Protein AF-A0A9D5NFM7-F1 (afdb_monomer_lite)

Sequence (120 aa):
MATKLNLTSQKILDERFPGVPRGYDPLIVDQFLDKIIQDYLVIESNELIDKQEIEALRNELARLKEENYTLSVENGKYKNRLENIRDGSGVTRDNMELIRTIDKYEKYLYSIGVDINSIK

Secondary structure (DSSP, 8-state):
-----S--HHHHHH--PPP-TTPPPHHHHHHHHHHHHHHHHHHHHHHHHHHHHHHHHHHHHHHHHHHHHHHHHHHHHHHHHHHHHHTHHHHHHHHHHHHHHHHHHHHHHHHTT--GGG--

Radius of gyration: 41.9 Å; chains: 1; bounding box: 89×26×103 Å

pLDDT: mean 80.64, std 12.1, range [36.59, 94.81]

Structure (mmCIF, N/CA/C/O backbone):
data_AF-A0A9D5NFM7-F1
#
_entry.id   AF-A0A9D5NFM7-F1
#
loop_
_atom_sit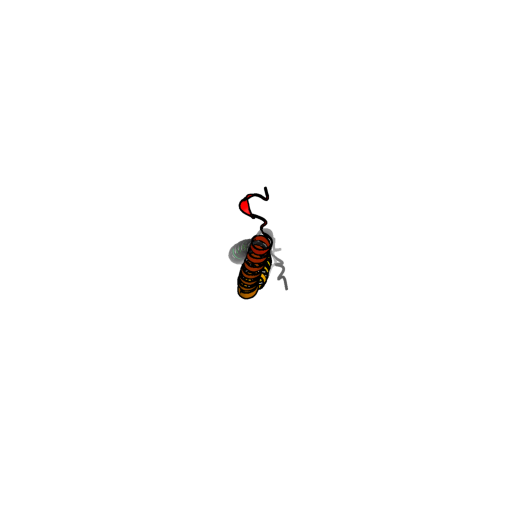e.group_PDB
_atom_site.id
_atom_site.type_symbol
_atom_site.label_atom_id
_atom_site.label_alt_id
_atom_site.label_comp_id
_atom_site.label_asym_id
_atom_site.label_entity_id
_atom_site.label_seq_id
_atom_site.pdbx_PDB_ins_code
_atom_site.Cartn_x
_atom_site.Cartn_y
_atom_site.Cartn_z
_atom_site.occupancy
_atom_site.B_iso_or_equiv
_atom_site.auth_seq_id
_atom_site.auth_comp_id
_atom_site.auth_asym_id
_atom_site.auth_atom_id
_atom_site.pdbx_PDB_model_num
ATOM 1 N N . MET A 1 1 ? 16.876 6.110 -1.856 1.00 36.59 1 MET A N 1
ATOM 2 C CA . MET A 1 1 ? 17.455 6.888 -2.971 1.00 36.59 1 MET A CA 1
ATOM 3 C C . MET A 1 1 ? 16.611 6.588 -4.194 1.00 36.59 1 MET A C 1
ATOM 5 O O . MET A 1 1 ? 16.566 5.433 -4.582 1.00 36.59 1 MET A O 1
ATOM 9 N N . ALA A 1 2 ? 15.865 7.562 -4.716 1.00 47.62 2 ALA A N 1
ATOM 10 C CA . ALA A 1 2 ? 15.107 7.368 -5.950 1.00 47.62 2 ALA A CA 1
ATOM 11 C C . ALA A 1 2 ? 16.087 7.469 -7.124 1.00 47.62 2 ALA A C 1
ATOM 13 O O . ALA A 1 2 ? 16.622 8.546 -7.393 1.00 47.62 2 ALA A O 1
ATOM 14 N N . THR A 1 3 ? 16.381 6.342 -7.764 1.00 55.97 3 THR A N 1
ATOM 15 C CA . THR A 1 3 ? 17.181 6.270 -8.988 1.00 55.97 3 THR A CA 1
ATOM 16 C C . THR A 1 3 ? 16.375 6.933 -10.095 1.00 55.97 3 THR A C 1
ATOM 18 O O . THR A 1 3 ? 15.456 6.348 -10.656 1.00 55.97 3 THR A O 1
ATOM 21 N N . LYS A 1 4 ? 16.652 8.210 -10.354 1.00 58.75 4 LYS A N 1
ATOM 22 C CA . LYS A 1 4 ? 15.987 8.951 -11.421 1.00 58.75 4 LYS A CA 1
ATOM 23 C C . LYS A 1 4 ? 16.530 8.422 -12.748 1.00 58.75 4 LYS A C 1
ATOM 25 O O . LYS A 1 4 ? 17.716 8.588 -13.030 1.00 58.75 4 LYS A O 1
ATOM 30 N N . LEU A 1 5 ? 15.690 7.747 -13.528 1.00 66.44 5 LEU A N 1
ATOM 31 C CA . LEU A 1 5 ? 16.043 7.330 -14.882 1.00 66.44 5 LEU A CA 1
ATOM 32 C C . LEU A 1 5 ? 16.291 8.595 -15.718 1.00 66.44 5 LEU A C 1
ATOM 34 O O . LEU A 1 5 ? 15.409 9.436 -15.880 1.00 66.44 5 LEU A O 1
ATOM 38 N N . ASN A 1 6 ? 17.528 8.774 -16.187 1.00 67.94 6 ASN A N 1
ATOM 39 C CA . ASN A 1 6 ? 17.921 9.953 -16.970 1.00 67.94 6 ASN A CA 1
ATOM 40 C C . ASN A 1 6 ? 17.426 9.879 -18.426 1.00 67.94 6 ASN A C 1
ATOM 42 O O . ASN A 1 6 ? 17.276 10.909 -19.088 1.00 67.94 6 ASN A O 1
ATOM 46 N N . LEU A 1 7 ? 17.156 8.664 -18.901 1.00 73.50 7 LEU A N 1
ATOM 47 C CA . LEU A 1 7 ? 16.701 8.348 -20.248 1.00 73.50 7 LEU A CA 1
ATOM 48 C C . LEU A 1 7 ? 15.331 7.670 -20.172 1.00 73.50 7 LEU A C 1
ATOM 50 O O . LEU A 1 7 ? 15.043 6.958 -19.214 1.00 73.50 7 LEU A O 1
ATOM 54 N N . THR A 1 8 ? 14.511 7.926 -21.182 1.00 77.88 8 THR A N 1
ATOM 55 C CA . THR A 1 8 ? 13.182 7.334 -21.393 1.00 77.88 8 THR A CA 1
ATOM 56 C C . THR A 1 8 ? 13.228 6.647 -22.748 1.00 77.88 8 THR A C 1
ATOM 58 O O . THR A 1 8 ? 13.930 7.145 -23.633 1.00 77.88 8 THR A O 1
ATOM 61 N N . SER A 1 9 ? 12.457 5.580 -22.947 1.00 80.25 9 SER A N 1
ATOM 62 C CA . SER A 1 9 ? 12.373 4.862 -24.231 1.00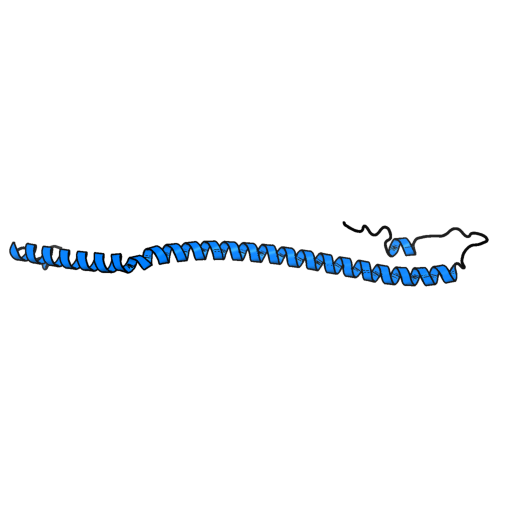 80.25 9 SER A CA 1
ATOM 63 C C . SER A 1 9 ? 12.201 5.817 -25.428 1.00 80.25 9 SER A C 1
ATOM 65 O O . SER A 1 9 ? 12.886 5.699 -26.440 1.00 80.25 9 SER A O 1
ATOM 67 N N . GLN A 1 10 ? 11.359 6.846 -25.268 1.00 81.38 10 GLN A N 1
ATOM 68 C CA . GLN A 1 10 ? 11.122 7.891 -26.274 1.00 81.38 10 GLN A CA 1
ATOM 69 C C . GLN A 1 10 ? 12.354 8.759 -26.555 1.00 81.38 10 GLN A C 1
ATOM 71 O O . GLN A 1 10 ? 12.666 9.036 -27.705 1.00 81.38 10 GLN A O 1
ATOM 76 N N . LYS A 1 11 ? 13.097 9.151 -25.514 1.00 82.88 11 LYS A N 1
ATOM 77 C CA . LYS A 1 11 ? 14.313 9.957 -25.691 1.00 82.88 11 LYS A CA 1
ATOM 78 C C . LYS A 1 11 ? 15.390 9.199 -26.454 1.00 82.88 11 LYS A C 1
ATOM 80 O O . LYS A 1 11 ? 16.124 9.816 -27.204 1.00 82.88 11 LYS A O 1
ATOM 85 N N . ILE A 1 12 ? 15.489 7.886 -26.247 1.00 84.25 12 ILE A N 1
ATOM 86 C CA . ILE A 1 12 ? 16.472 7.047 -26.943 1.00 84.25 12 ILE A CA 1
ATOM 87 C C . ILE A 1 12 ? 16.109 6.923 -28.430 1.00 84.25 12 ILE A C 1
ATOM 89 O O . ILE A 1 12 ? 17.004 6.956 -29.267 1.00 84.25 12 ILE A O 1
ATOM 93 N N . LEU A 1 13 ? 14.814 6.847 -28.752 1.00 84.50 13 LEU A N 1
ATOM 94 C CA . LEU A 1 13 ? 14.319 6.813 -30.131 1.00 84.50 13 LEU A CA 1
ATOM 95 C C . LEU A 1 13 ? 14.524 8.144 -30.878 1.00 84.50 13 LEU A C 1
ATOM 97 O O . LEU A 1 13 ? 14.852 8.148 -32.062 1.00 84.50 13 LEU A O 1
ATOM 101 N N . ASP A 1 14 ? 14.320 9.271 -30.196 1.00 85.88 14 ASP A N 1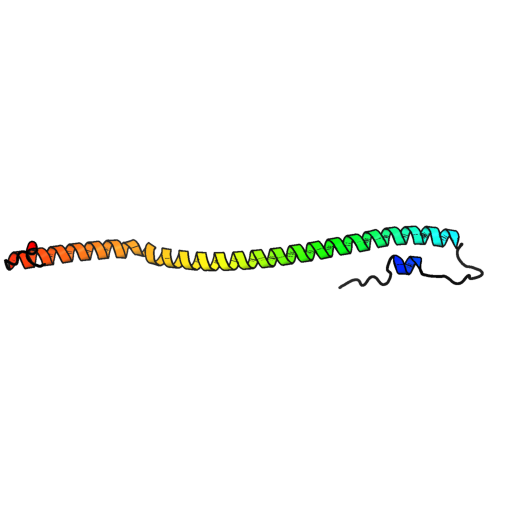
ATOM 102 C CA . ASP A 1 14 ? 14.394 10.604 -30.808 1.00 85.88 14 ASP A CA 1
ATOM 103 C C . ASP A 1 14 ? 15.831 11.153 -30.914 1.00 85.88 14 ASP A C 1
ATOM 105 O O . ASP A 1 14 ? 16.069 12.157 -31.598 1.00 85.88 14 ASP A O 1
ATOM 109 N N . GLU A 1 15 ? 16.796 10.516 -30.243 1.00 85.25 15 GLU A N 1
ATOM 110 C CA . GLU A 1 15 ? 18.187 10.963 -30.203 1.00 85.25 15 GLU A CA 1
ATOM 111 C C . GLU A 1 15 ? 18.845 10.834 -31.586 1.00 85.25 15 GLU A C 1
ATOM 113 O O . GLU A 1 15 ? 18.848 9.776 -32.217 1.00 85.25 15 GLU A O 1
ATOM 118 N N . ARG A 1 16 ? 19.454 11.923 -32.071 1.00 81.81 16 ARG A N 1
ATOM 119 C CA . ARG A 1 16 ? 20.173 11.939 -33.353 1.00 81.81 16 ARG A CA 1
ATOM 120 C C . ARG A 1 16 ? 21.659 12.161 -33.138 1.00 81.81 16 ARG A C 1
ATOM 122 O O . ARG A 1 16 ? 22.076 13.204 -32.640 1.00 81.81 16 ARG A O 1
ATOM 129 N N . PHE A 1 17 ? 22.465 11.213 -33.606 1.00 83.62 17 PHE A N 1
ATOM 130 C CA . PHE A 1 17 ? 23.918 11.291 -33.504 1.00 83.62 17 PHE A CA 1
ATOM 131 C C . PHE A 1 17 ? 24.536 11.978 -34.733 1.00 83.62 17 PHE A C 1
ATOM 133 O O . PHE A 1 17 ? 24.187 11.640 -35.869 1.00 83.62 17 PHE A O 1
ATOM 140 N N . PRO A 1 18 ? 25.477 12.923 -34.552 1.00 79.69 18 PRO A N 1
ATOM 141 C CA . PRO A 1 18 ? 26.237 13.483 -35.662 1.00 79.69 18 PRO A CA 1
ATOM 142 C C . PRO A 1 18 ? 27.193 12.430 -36.245 1.00 79.69 18 PRO A C 1
ATOM 144 O O . PRO A 1 18 ? 27.865 11.705 -35.512 1.00 79.69 18 PRO A O 1
ATOM 147 N N . GLY A 1 19 ? 27.285 12.364 -37.576 1.00 77.00 19 GLY A N 1
ATOM 148 C CA . GLY A 1 19 ? 28.199 11.452 -38.264 1.00 77.00 19 GLY A CA 1
ATOM 149 C C . GLY A 1 19 ? 29.657 11.879 -38.087 1.00 77.00 19 GLY A C 1
ATOM 150 O O . GLY A 1 19 ? 30.052 12.950 -38.544 1.00 77.00 19 GLY A O 1
ATOM 151 N N . VAL A 1 20 ? 30.466 11.040 -37.438 1.00 81.69 20 VAL A N 1
ATOM 152 C CA . VAL A 1 20 ? 31.902 11.281 -37.223 1.00 81.69 20 VAL A CA 1
ATOM 153 C C . VAL A 1 20 ? 32.716 10.341 -38.127 1.00 81.69 20 VAL A C 1
ATOM 155 O O . VAL A 1 20 ? 32.400 9.155 -38.193 1.00 81.69 20 VAL A O 1
ATOM 158 N N . PRO A 1 21 ? 33.798 10.802 -38.789 1.00 73.06 21 PRO A N 1
ATOM 159 C CA . PRO A 1 21 ? 34.584 9.999 -39.742 1.00 73.06 21 PRO A CA 1
ATOM 160 C C . PRO A 1 21 ? 35.296 8.754 -39.167 1.00 73.06 21 PRO A C 1
ATOM 162 O O . PRO A 1 21 ? 35.860 7.973 -39.927 1.00 73.06 21 PRO A O 1
ATOM 165 N N . ARG A 1 22 ? 35.287 8.549 -37.844 1.00 80.44 22 ARG A N 1
ATOM 166 C CA . ARG A 1 22 ? 35.721 7.310 -37.162 1.00 80.44 22 ARG A CA 1
ATOM 167 C C . ARG A 1 22 ? 34.666 6.823 -36.158 1.00 80.44 22 ARG A C 1
ATOM 169 O O . ARG A 1 22 ? 35.005 6.387 -35.062 1.00 80.44 22 ARG A O 1
ATOM 176 N N . GLY A 1 23 ? 33.394 7.008 -36.494 1.00 80.94 23 GLY A N 1
ATOM 177 C CA . GLY A 1 23 ? 32.266 6.567 -35.680 1.00 80.94 23 GLY A CA 1
ATOM 178 C C . GLY A 1 23 ? 31.941 5.085 -35.860 1.00 80.94 23 GLY A C 1
ATOM 179 O O . GLY A 1 23 ? 32.470 4.414 -36.747 1.00 80.94 23 GLY A O 1
ATOM 180 N N . TYR A 1 24 ? 31.046 4.594 -35.007 1.00 82.69 24 TYR A N 1
ATOM 181 C CA . TYR A 1 24 ? 30.408 3.292 -35.180 1.00 82.69 24 TYR A CA 1
ATOM 182 C C . TYR A 1 24 ? 29.472 3.301 -36.393 1.00 82.69 24 TYR A C 1
ATOM 184 O O . TYR A 1 24 ? 28.969 4.355 -36.786 1.00 82.69 24 TYR A O 1
ATOM 192 N N . ASP A 1 25 ? 29.236 2.122 -36.970 1.00 85.50 25 ASP A N 1
ATOM 193 C CA . ASP A 1 25 ? 28.263 1.954 -38.049 1.00 85.50 25 ASP A CA 1
ATOM 194 C C . ASP A 1 25 ? 26.859 2.344 -37.544 1.00 85.50 25 ASP A C 1
ATOM 196 O O . ASP A 1 25 ? 26.388 1.740 -36.571 1.00 85.50 25 ASP A O 1
ATOM 200 N N . PRO A 1 26 ? 26.184 3.322 -38.180 1.00 85.88 26 PRO A N 1
ATOM 201 C CA . PRO A 1 26 ? 24.849 3.753 -37.782 1.00 85.88 26 PRO A CA 1
ATOM 202 C C . PRO A 1 26 ? 23.842 2.605 -37.682 1.00 85.88 26 PRO A C 1
ATOM 204 O O . PRO A 1 26 ? 23.015 2.616 -36.779 1.00 85.88 26 PRO A O 1
ATOM 207 N N . LEU A 1 27 ? 23.934 1.595 -38.554 1.00 86.75 27 LEU A N 1
ATOM 208 C CA . LEU A 1 27 ? 22.987 0.479 -38.580 1.00 86.75 27 LEU A CA 1
ATOM 209 C C . LEU A 1 27 ? 23.160 -0.449 -37.369 1.00 86.75 27 LEU A C 1
ATOM 211 O O . LEU A 1 27 ? 22.186 -0.955 -36.819 1.00 86.75 27 LEU A O 1
ATOM 215 N N . ILE A 1 28 ? 24.406 -0.668 -36.941 1.00 87.12 28 ILE A N 1
ATOM 216 C CA . ILE A 1 28 ? 24.714 -1.487 -35.760 1.00 87.12 28 ILE A CA 1
ATOM 217 C C . ILE A 1 28 ? 24.292 -0.750 -34.488 1.00 87.12 28 ILE A C 1
ATOM 219 O O . ILE A 1 28 ? 23.779 -1.372 -33.558 1.00 87.12 28 ILE A O 1
ATOM 223 N N . VAL A 1 29 ? 24.500 0.570 -34.451 1.00 87.94 29 VAL A N 1
ATOM 224 C CA . VAL A 1 29 ? 24.058 1.415 -33.338 1.00 87.94 29 VAL A CA 1
ATOM 225 C C . VAL A 1 29 ? 22.537 1.387 -33.227 1.00 87.94 29 VAL A C 1
ATOM 227 O O . VAL A 1 29 ? 22.037 1.139 -32.138 1.00 87.94 29 VAL A O 1
ATOM 230 N N . ASP A 1 30 ? 21.813 1.544 -34.333 1.00 87.69 30 ASP A N 1
ATOM 231 C CA . ASP A 1 30 ? 20.345 1.518 -34.359 1.00 87.69 30 ASP A CA 1
ATOM 232 C C . ASP A 1 30 ? 19.787 0.189 -33.820 1.00 87.69 30 ASP A C 1
ATOM 234 O O . ASP A 1 30 ? 19.029 0.170 -32.855 1.00 87.69 30 ASP A O 1
ATOM 238 N N . GLN A 1 31 ? 20.301 -0.947 -34.309 1.00 89.94 31 GLN A N 1
ATOM 239 C CA . GLN A 1 31 ? 19.913 -2.278 -33.814 1.00 89.94 31 GLN A CA 1
ATOM 240 C C . GLN A 1 31 ? 20.221 -2.501 -32.326 1.00 89.94 31 GLN A C 1
ATOM 242 O O . GLN A 1 31 ? 19.581 -3.320 -31.659 1.00 89.94 31 GLN A O 1
ATOM 247 N N . PHE A 1 32 ? 21.253 -1.840 -31.804 1.00 88.50 32 PHE A N 1
ATOM 248 C CA . PHE A 1 32 ? 21.587 -1.901 -30.387 1.00 88.50 32 PHE A CA 1
ATOM 249 C C . PHE A 1 32 ? 20.654 -1.012 -29.556 1.00 88.50 32 PHE A C 1
ATOM 251 O O . PHE A 1 32 ? 20.195 -1.441 -28.496 1.00 88.50 32 PHE A O 1
ATOM 258 N N . LEU A 1 33 ? 20.328 0.184 -30.051 1.00 89.31 33 LEU A N 1
ATOM 259 C CA . LEU A 1 33 ? 19.376 1.091 -29.415 1.00 89.31 33 LEU A CA 1
ATOM 260 C C . LEU A 1 33 ? 17.963 0.506 -29.401 1.00 89.31 33 LEU A C 1
ATOM 262 O O . LEU A 1 33 ? 17.303 0.617 -28.374 1.00 89.31 33 LEU A O 1
ATOM 266 N N . ASP A 1 34 ? 17.543 -0.218 -30.441 1.00 88.69 34 ASP A N 1
ATOM 267 C CA . ASP A 1 34 ? 16.270 -0.949 -30.455 1.00 88.69 34 ASP A CA 1
ATOM 268 C C . ASP A 1 34 ? 16.150 -1.925 -29.276 1.00 88.69 34 ASP A C 1
ATOM 270 O O . ASP A 1 34 ? 15.118 -1.983 -28.606 1.00 88.69 34 ASP A O 1
ATOM 274 N N . LYS A 1 35 ? 17.219 -2.676 -28.974 1.00 89.81 35 LYS A N 1
ATOM 275 C CA . LYS A 1 35 ? 17.241 -3.601 -27.826 1.00 89.81 35 LYS A CA 1
ATOM 276 C C . LYS A 1 35 ? 17.164 -2.853 -26.499 1.00 89.81 35 LYS A C 1
ATOM 278 O O . LYS A 1 35 ? 16.409 -3.255 -25.621 1.00 89.81 35 LYS A O 1
ATOM 283 N N . ILE A 1 36 ? 17.897 -1.747 -26.374 1.00 88.94 36 ILE A N 1
ATOM 284 C CA . ILE A 1 36 ? 17.847 -0.900 -25.176 1.00 88.94 36 ILE A CA 1
ATOM 285 C C . ILE A 1 36 ? 16.444 -0.312 -24.991 1.00 88.94 36 ILE A C 1
ATOM 287 O O . ILE A 1 36 ? 15.946 -0.280 -23.871 1.00 88.94 36 ILE A O 1
ATOM 291 N N . ILE A 1 37 ? 15.787 0.121 -26.069 1.00 88.62 37 ILE A N 1
ATOM 292 C CA . ILE A 1 37 ? 14.415 0.637 -26.025 1.00 88.62 37 ILE A CA 1
ATOM 293 C C . ILE A 1 37 ? 13.462 -0.439 -25.497 1.00 88.62 37 ILE A C 1
ATOM 295 O O . ILE A 1 37 ? 12.647 -0.141 -24.628 1.00 88.62 37 ILE A O 1
ATOM 299 N N . GLN A 1 38 ? 13.578 -1.688 -25.963 1.00 88.44 38 GLN A N 1
ATOM 300 C CA . GLN A 1 38 ? 12.757 -2.791 -25.448 1.00 88.44 38 GLN A CA 1
ATOM 301 C C . GLN A 1 38 ? 12.962 -3.012 -23.944 1.00 88.44 38 GLN A C 1
ATOM 303 O O . GLN A 1 38 ? 11.985 -3.111 -23.202 1.00 88.44 38 GLN A O 1
ATOM 308 N N . ASP A 1 39 ? 14.211 -3.021 -23.478 1.00 86.44 39 ASP A N 1
ATOM 309 C CA . ASP A 1 39 ? 14.513 -3.181 -22.052 1.00 86.44 39 ASP A CA 1
ATOM 310 C C . ASP A 1 39 ? 13.953 -2.015 -21.219 1.00 86.44 39 ASP A C 1
ATOM 312 O O . ASP A 1 39 ? 13.373 -2.227 -20.151 1.00 86.44 39 ASP A O 1
ATOM 316 N N . TYR A 1 40 ? 14.063 -0.781 -21.720 1.00 86.44 40 TYR A N 1
ATOM 317 C CA . TYR A 1 40 ? 13.513 0.401 -21.054 1.00 86.44 40 TYR A CA 1
ATOM 318 C C . TYR A 1 40 ? 11.984 0.385 -20.988 1.00 86.44 40 TYR A C 1
ATOM 320 O O . TYR A 1 40 ? 11.433 0.733 -19.946 1.00 86.44 40 TYR A O 1
ATOM 328 N N . LEU A 1 41 ? 11.296 -0.082 -22.033 1.00 85.38 41 LEU A N 1
ATOM 329 C CA . LEU A 1 41 ? 9.839 -0.243 -22.011 1.00 85.38 41 LEU A CA 1
ATOM 330 C C . LEU A 1 41 ? 9.398 -1.241 -20.934 1.00 85.38 41 LEU A C 1
ATOM 332 O O . LEU A 1 41 ? 8.429 -0.992 -20.214 1.00 85.38 41 LEU A O 1
ATOM 336 N N . VAL A 1 42 ? 10.126 -2.353 -20.786 1.00 86.00 42 VAL A N 1
ATOM 337 C CA . VAL A 1 42 ? 9.855 -3.341 -19.733 1.00 86.00 42 VAL A CA 1
ATOM 338 C C . VAL A 1 42 ? 10.052 -2.714 -18.352 1.00 86.00 42 VAL A C 1
ATOM 340 O O . VAL A 1 42 ? 9.177 -2.839 -17.496 1.00 86.00 42 VAL A O 1
ATOM 343 N N . ILE A 1 43 ? 11.151 -1.988 -18.141 1.00 84.06 43 ILE A N 1
ATOM 344 C CA . ILE A 1 43 ? 11.428 -1.299 -16.872 1.00 84.06 43 ILE A CA 1
ATOM 345 C C . ILE A 1 43 ? 10.346 -0.260 -16.552 1.00 84.06 43 ILE A C 1
ATOM 347 O O . ILE A 1 43 ? 9.837 -0.252 -15.434 1.00 84.06 43 ILE A O 1
ATOM 351 N N . GLU A 1 44 ? 9.958 0.579 -17.516 1.00 83.12 44 GLU A N 1
ATOM 352 C CA . GLU A 1 44 ? 8.909 1.594 -17.345 1.00 83.12 44 GLU A CA 1
ATOM 353 C C . GLU A 1 44 ? 7.558 0.951 -16.992 1.00 83.12 44 GLU A C 1
ATOM 355 O O . GLU A 1 44 ? 6.842 1.443 -16.116 1.00 83.12 44 GLU A O 1
ATOM 360 N N . SER A 1 45 ? 7.223 -0.179 -17.626 1.00 83.31 45 SER A N 1
ATOM 361 C CA . SER A 1 45 ? 5.994 -0.919 -17.328 1.00 83.31 45 SER A CA 1
ATOM 362 C C . SER A 1 45 ? 6.000 -1.526 -15.923 1.00 83.31 45 SER A C 1
ATOM 364 O O . SER A 1 45 ? 5.019 -1.384 -15.193 1.00 83.31 45 SER A O 1
ATOM 366 N N . ASN A 1 46 ? 7.119 -2.122 -15.505 1.00 82.88 46 ASN A N 1
ATOM 367 C CA . ASN A 1 46 ? 7.273 -2.686 -14.167 1.00 82.88 46 ASN A CA 1
ATOM 368 C C . ASN A 1 46 ? 7.239 -1.587 -13.100 1.00 82.88 46 ASN A C 1
ATOM 370 O O . ASN A 1 46 ? 6.566 -1.744 -12.090 1.00 82.88 46 ASN A O 1
ATOM 374 N N . GLU A 1 47 ? 7.872 -0.435 -13.345 1.00 83.19 47 GLU A N 1
ATOM 375 C CA . GLU A 1 47 ? 7.818 0.701 -12.418 1.00 83.19 47 GLU A CA 1
ATOM 376 C C . GLU A 1 47 ? 6.379 1.209 -12.231 1.00 83.19 47 GLU A C 1
ATOM 378 O O . GLU A 1 47 ? 5.989 1.609 -11.130 1.00 83.19 47 GLU A O 1
ATOM 383 N N . LEU A 1 48 ? 5.570 1.203 -13.295 1.00 79.50 48 LEU A N 1
ATOM 384 C CA . LEU A 1 48 ? 4.159 1.571 -13.214 1.00 79.50 48 LEU A CA 1
ATOM 385 C C . LEU A 1 48 ? 3.358 0.559 -12.380 1.00 79.50 48 LEU A C 1
ATOM 387 O O . LEU A 1 48 ? 2.560 0.972 -11.537 1.00 79.50 48 LEU A O 1
ATOM 391 N N . ILE A 1 49 ? 3.590 -0.738 -12.594 1.00 80.81 49 ILE A N 1
ATOM 392 C CA . ILE A 1 49 ? 2.950 -1.824 -11.838 1.00 80.81 49 ILE A CA 1
ATOM 393 C C . ILE A 1 49 ? 3.322 -1.724 -10.355 1.00 80.81 49 ILE A C 1
ATOM 395 O O . ILE A 1 49 ? 2.434 -1.672 -9.505 1.00 80.81 49 ILE A O 1
ATOM 399 N N . ASP A 1 50 ? 4.610 -1.579 -10.046 1.00 85.81 50 ASP A N 1
ATOM 400 C CA . ASP A 1 50 ? 5.110 -1.458 -8.676 1.00 85.81 50 ASP A CA 1
ATOM 401 C C . ASP A 1 50 ? 4.498 -0.245 -7.962 1.00 85.81 50 ASP A C 1
ATOM 403 O O . ASP A 1 50 ? 4.111 -0.323 -6.796 1.00 85.81 50 ASP A O 1
ATOM 407 N N . LYS A 1 51 ? 4.364 0.895 -8.655 1.00 85.88 51 LYS A N 1
ATOM 408 C CA . LYS A 1 51 ? 3.708 2.088 -8.095 1.00 85.88 51 LYS A CA 1
ATOM 409 C C . LYS A 1 51 ? 2.248 1.822 -7.746 1.00 85.88 51 LYS A C 1
ATOM 411 O O . LYS A 1 51 ? 1.821 2.192 -6.653 1.00 85.88 51 LYS A O 1
ATOM 416 N N . GLN A 1 52 ? 1.503 1.181 -8.645 1.00 87.19 52 GLN A N 1
ATOM 417 C CA . GLN A 1 52 ? 0.101 0.832 -8.408 1.00 87.19 52 GLN A CA 1
ATOM 418 C C . GLN A 1 52 ? -0.043 -0.144 -7.237 1.00 87.19 52 GLN A C 1
ATOM 420 O O . GLN A 1 52 ? -0.907 0.043 -6.381 1.00 87.19 52 GLN A O 1
ATOM 425 N N . GLU A 1 53 ? 0.829 -1.148 -7.154 1.00 89.19 53 GLU A N 1
ATOM 426 C CA . GLU A 1 53 ? 0.815 -2.125 -6.068 1.00 89.19 53 GLU A CA 1
ATOM 427 C C . GLU A 1 53 ? 1.176 -1.483 -4.722 1.00 89.19 53 GLU A C 1
ATOM 429 O O . GLU A 1 53 ? 0.500 -1.715 -3.719 1.00 89.19 53 GLU A O 1
ATOM 434 N N . ILE A 1 54 ? 2.171 -0.591 -4.691 1.00 90.94 54 ILE A N 1
ATOM 435 C CA . ILE A 1 54 ? 2.524 0.177 -3.490 1.00 90.94 54 ILE A CA 1
ATOM 436 C C . ILE A 1 54 ? 1.349 1.043 -3.024 1.00 90.94 54 ILE A C 1
ATOM 438 O O . ILE A 1 54 ? 1.090 1.123 -1.820 1.00 90.94 54 ILE A O 1
ATOM 442 N N . GLU A 1 55 ? 0.643 1.710 -3.938 1.00 92.81 55 GLU A N 1
ATOM 443 C CA . GLU A 1 55 ? -0.540 2.500 -3.588 1.00 92.81 55 GLU A CA 1
ATOM 444 C C . GLU A 1 55 ? -1.674 1.621 -3.049 1.00 92.81 55 GLU A C 1
ATOM 446 O O . GLU A 1 55 ? -2.248 1.940 -2.003 1.00 92.81 55 GLU A O 1
ATOM 451 N N . ALA A 1 56 ? -1.947 0.483 -3.689 1.00 92.25 56 ALA A N 1
ATOM 452 C CA . ALA A 1 56 ? -2.942 -0.478 -3.221 1.00 92.25 56 ALA A CA 1
ATOM 453 C C . ALA A 1 56 ? -2.608 -1.007 -1.815 1.00 92.25 56 ALA A C 1
ATOM 455 O O . ALA A 1 56 ? -3.456 -0.973 -0.920 1.00 92.25 56 ALA A O 1
ATOM 456 N N . LEU A 1 57 ? -1.355 -1.407 -1.581 1.00 93.31 57 LEU A N 1
ATOM 457 C CA . LEU A 1 57 ? -0.877 -1.879 -0.280 1.00 93.31 57 LEU A CA 1
ATOM 458 C C . LEU A 1 57 ? -0.961 -0.796 0.800 1.00 93.31 57 LEU A C 1
ATOM 460 O O . LEU A 1 57 ? -1.307 -1.092 1.943 1.00 93.31 57 LEU A O 1
ATOM 464 N N . ARG A 1 58 ? -0.670 0.466 0.465 1.00 93.81 58 ARG A N 1
ATOM 465 C CA . ARG A 1 58 ? -0.807 1.595 1.401 1.00 93.81 58 ARG A CA 1
ATOM 466 C C . ARG A 1 58 ? -2.257 1.825 1.811 1.00 93.81 58 ARG A C 1
ATOM 468 O O . ARG A 1 58 ? -2.511 2.043 2.995 1.00 93.81 58 ARG A O 1
ATOM 475 N N . ASN A 1 59 ? -3.182 1.757 0.857 1.00 94.19 59 ASN A N 1
ATOM 476 C CA . ASN A 1 59 ? -4.610 1.902 1.125 1.00 94.19 59 ASN A CA 1
ATOM 477 C C . ASN A 1 59 ? -5.126 0.760 2.005 1.00 94.19 59 ASN A C 1
ATOM 479 O O . ASN A 1 59 ? -5.831 1.007 2.983 1.00 94.19 59 ASN A O 1
ATOM 483 N N . GLU A 1 60 ? -4.706 -0.473 1.722 1.00 94.19 60 GLU A N 1
ATOM 484 C CA . GLU A 1 60 ? -5.073 -1.630 2.536 1.00 94.19 60 GLU A CA 1
ATOM 485 C C . GLU A 1 60 ? -4.511 -1.527 3.959 1.00 94.19 60 GLU A C 1
ATOM 487 O O . GLU A 1 60 ? -5.225 -1.760 4.933 1.00 94.19 60 GLU A O 1
ATOM 492 N N . LEU A 1 61 ? -3.258 -1.085 4.111 1.00 93.81 61 LEU A N 1
ATOM 493 C CA . LEU A 1 61 ? -2.666 -0.832 5.427 1.00 93.81 61 LEU A CA 1
ATOM 494 C C . LEU A 1 61 ? -3.419 0.241 6.215 1.00 93.81 61 LEU A C 1
ATOM 496 O O . LEU A 1 61 ? -3.554 0.120 7.433 1.00 93.81 61 LEU A O 1
ATOM 500 N N . ALA A 1 62 ? -3.871 1.305 5.550 1.00 94.56 62 ALA A N 1
ATOM 501 C CA . ALA A 1 62 ? -4.660 2.352 6.188 1.00 94.56 62 ALA A CA 1
ATOM 502 C C . ALA A 1 62 ? -6.005 1.799 6.679 1.00 94.56 62 ALA A C 1
ATOM 504 O O . ALA A 1 62 ? -6.346 1.990 7.847 1.00 94.56 62 ALA A O 1
ATOM 505 N N . ARG A 1 63 ? -6.702 1.032 5.829 1.00 94.81 63 ARG A N 1
ATOM 506 C CA . ARG A 1 63 ? -7.969 0.372 6.167 1.00 94.81 63 ARG A CA 1
ATOM 507 C C . ARG A 1 63 ? -7.817 -0.584 7.349 1.00 94.81 63 ARG A C 1
ATOM 509 O O . ARG A 1 63 ? -8.549 -0.474 8.327 1.00 94.81 63 ARG A O 1
ATOM 516 N N . LEU A 1 64 ? -6.828 -1.476 7.296 1.00 93.50 64 LEU A N 1
ATOM 517 C CA . LEU A 1 64 ? -6.572 -2.442 8.365 1.00 93.50 64 LEU A CA 1
ATOM 518 C C . LEU A 1 64 ? -6.196 -1.759 9.681 1.00 93.50 64 LEU A C 1
ATOM 520 O O . LEU A 1 64 ? -6.584 -2.234 10.742 1.00 93.50 64 LEU A O 1
ATOM 524 N N . LYS A 1 65 ? -5.457 -0.643 9.647 1.00 94.50 65 LYS A N 1
ATOM 525 C CA . LYS A 1 65 ? -5.149 0.131 10.861 1.00 94.50 65 LYS A CA 1
ATOM 526 C C . LYS A 1 65 ? -6.398 0.737 11.492 1.00 94.50 65 LYS A C 1
ATOM 528 O O . LYS A 1 65 ? -6.512 0.722 12.716 1.00 94.50 65 LYS A O 1
ATOM 533 N N . GLU A 1 66 ? -7.310 1.263 10.682 1.00 94.06 66 GLU A N 1
ATOM 534 C CA . GLU A 1 66 ? -8.583 1.806 11.158 1.00 94.06 66 GLU A CA 1
ATOM 535 C C . GLU A 1 66 ? -9.471 0.704 11.752 1.00 94.06 66 GLU A C 1
ATOM 537 O O . GLU A 1 66 ? -9.987 0.843 12.864 1.00 94.06 66 GLU A O 1
ATOM 542 N N . GLU A 1 67 ? -9.564 -0.441 11.077 1.00 93.81 67 GLU A N 1
ATOM 543 C CA . GLU A 1 67 ? -10.282 -1.613 11.582 1.00 93.81 67 GLU A CA 1
ATOM 544 C C . GLU A 1 67 ? -9.674 -2.125 12.898 1.00 93.81 67 GLU A C 1
ATOM 546 O O . GLU A 1 67 ? -10.380 -2.367 13.874 1.00 93.81 67 GLU A O 1
ATOM 551 N N . ASN A 1 68 ? -8.346 -2.204 12.994 1.00 92.50 68 ASN A N 1
ATOM 552 C CA . ASN A 1 68 ? -7.684 -2.628 14.227 1.00 92.50 68 ASN A CA 1
ATOM 553 C C . ASN A 1 68 ? -7.929 -1.639 15.378 1.00 92.50 68 ASN A C 1
ATOM 555 O O . ASN A 1 68 ? -8.149 -2.046 16.518 1.00 92.50 68 ASN A O 1
ATOM 559 N N . TYR A 1 69 ? -7.931 -0.335 15.088 1.00 93.50 69 TYR A N 1
ATOM 560 C CA . TYR A 1 69 ? -8.236 0.694 16.079 1.00 93.50 69 TYR A CA 1
ATOM 561 C C . TYR A 1 69 ? -9.677 0.577 16.592 1.00 93.50 69 TYR A C 1
ATOM 563 O O . TYR A 1 69 ? -9.896 0.561 17.805 1.00 93.50 69 TYR A O 1
ATOM 571 N N . THR A 1 70 ? -10.652 0.445 15.691 1.00 92.69 70 THR A N 1
ATOM 572 C CA . THR A 1 70 ? -12.067 0.288 16.064 1.00 92.69 70 THR A CA 1
ATOM 573 C C . THR A 1 70 ? -12.291 -0.982 16.885 1.00 92.69 70 THR A C 1
ATOM 575 O O . THR A 1 70 ? -12.852 -0.903 17.980 1.00 92.69 70 THR A O 1
ATOM 578 N N . LEU A 1 71 ? -11.745 -2.120 16.446 1.00 92.38 71 LEU A N 1
ATOM 579 C CA . LEU A 1 71 ? -11.799 -3.385 17.184 1.00 92.38 71 LEU A CA 1
ATOM 580 C C . LEU A 1 71 ? -11.106 -3.303 18.549 1.00 92.38 71 LEU A C 1
ATOM 582 O O . LEU A 1 71 ? -11.591 -3.876 19.524 1.00 92.38 71 LEU A O 1
ATOM 586 N N . SER A 1 72 ? -9.987 -2.585 18.659 1.00 91.50 72 SER A N 1
ATOM 587 C CA . SER A 1 72 ? -9.290 -2.371 19.933 1.00 91.50 72 SER A CA 1
ATOM 588 C C . SER A 1 72 ? -10.140 -1.558 20.916 1.00 91.50 72 SER A C 1
ATOM 590 O O . SER A 1 72 ? -10.279 -1.929 22.085 1.00 91.50 72 SER A O 1
ATOM 592 N N . VAL A 1 73 ? -10.793 -0.493 20.436 1.00 91.88 73 VAL A N 1
ATOM 593 C CA . VAL A 1 73 ? -11.726 0.313 21.237 1.00 91.88 73 VAL A CA 1
ATOM 594 C C . VAL A 1 73 ? -12.932 -0.517 21.679 1.00 91.88 73 VAL A C 1
ATOM 596 O O . VAL A 1 73 ? -13.341 -0.443 22.841 1.00 91.88 73 VAL A O 1
ATOM 599 N N . GLU A 1 74 ? -13.504 -1.322 20.785 1.00 90.56 74 GLU A N 1
ATOM 600 C CA . GLU A 1 74 ? -14.611 -2.219 21.117 1.00 90.56 74 GLU A CA 1
ATOM 601 C C . GLU A 1 74 ? -14.205 -3.273 22.142 1.00 90.56 74 GLU A C 1
ATOM 603 O O . GLU A 1 74 ? -14.888 -3.429 23.154 1.00 90.56 74 GLU A O 1
ATOM 608 N N . ASN A 1 75 ? -13.056 -3.923 21.959 1.00 88.06 75 ASN A N 1
ATOM 609 C CA . ASN A 1 75 ? -12.512 -4.859 22.938 1.00 88.06 75 ASN A CA 1
ATOM 610 C C . ASN A 1 75 ? -12.285 -4.199 24.300 1.00 88.06 75 ASN A C 1
ATOM 612 O O . ASN A 1 75 ? -12.600 -4.803 25.321 1.00 88.06 75 ASN A O 1
ATOM 616 N N . GLY A 1 76 ? -11.810 -2.952 24.343 1.00 87.81 76 GLY A N 1
ATOM 617 C CA . GLY A 1 76 ? -11.704 -2.185 25.586 1.00 87.81 76 GLY A CA 1
ATOM 618 C C . GLY A 1 76 ? -13.063 -1.974 26.262 1.00 87.81 76 GLY A C 1
ATOM 619 O O . GLY A 1 76 ? -13.208 -2.209 27.462 1.00 87.81 76 GLY A O 1
ATOM 620 N N . LYS A 1 77 ? -14.095 -1.603 25.492 1.00 87.75 77 LYS A N 1
ATOM 621 C CA . LYS A 1 77 ? -15.471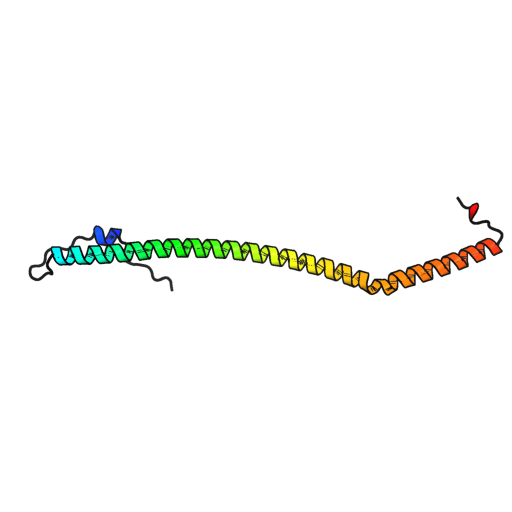 -1.454 26.001 1.00 87.75 77 LYS A CA 1
ATOM 622 C C . LYS A 1 77 ? -16.030 -2.776 26.521 1.00 87.75 77 LYS A C 1
ATOM 624 O O . LYS A 1 77 ? -16.609 -2.797 27.607 1.00 87.75 77 LYS A O 1
ATOM 629 N N . TYR A 1 78 ? -15.868 -3.867 25.773 1.00 85.00 78 TYR A N 1
ATOM 630 C CA . TYR A 1 78 ? -16.332 -5.187 26.190 1.00 85.00 78 TYR A CA 1
ATOM 631 C C . TYR A 1 78 ? -15.575 -5.684 27.413 1.00 85.00 78 TYR A C 1
ATOM 633 O O . TYR A 1 78 ? -16.215 -6.184 28.329 1.00 85.00 78 TYR A O 1
ATOM 641 N N . LYS A 1 79 ? -14.257 -5.475 27.486 1.00 85.50 79 LYS A N 1
ATOM 642 C CA . LYS A 1 79 ? -13.445 -5.823 28.654 1.00 85.50 79 LYS A CA 1
ATOM 643 C C . LYS A 1 79 ? -13.902 -5.067 29.899 1.00 85.50 79 LYS A C 1
ATOM 645 O O . LYS A 1 79 ? -14.147 -5.714 30.907 1.00 85.50 79 LYS A O 1
ATOM 650 N N . ASN A 1 80 ? -14.126 -3.754 29.811 1.00 81.50 80 ASN A N 1
ATOM 651 C CA . ASN A 1 80 ? -14.647 -2.960 30.932 1.00 81.50 80 ASN A CA 1
ATOM 652 C C . ASN A 1 80 ? -16.051 -3.418 31.361 1.00 81.50 80 ASN A C 1
ATOM 654 O O . ASN A 1 80 ? -16.341 -3.525 32.549 1.00 81.50 80 ASN A O 1
ATOM 658 N N . ARG A 1 81 ? -16.938 -3.723 30.403 1.00 79.00 81 ARG A N 1
ATOM 659 C CA . ARG A 1 81 ? -18.260 -4.298 30.708 1.00 79.00 81 ARG A CA 1
ATOM 660 C C . ARG A 1 81 ? -18.133 -5.657 31.387 1.00 79.00 81 ARG A C 1
ATOM 662 O O . ARG A 1 81 ? -18.841 -5.906 32.352 1.00 79.00 81 ARG A O 1
ATOM 669 N N . LEU A 1 82 ? -17.239 -6.516 30.902 1.00 75.75 82 LEU A N 1
ATOM 670 C CA . LEU A 1 82 ? -17.014 -7.834 31.482 1.00 75.75 82 LEU A CA 1
ATOM 671 C C . LEU A 1 82 ? -16.401 -7.737 32.874 1.00 75.75 82 LEU A C 1
ATOM 673 O O . LEU A 1 82 ? -16.786 -8.518 33.724 1.00 75.75 82 LEU A O 1
ATOM 677 N N . GLU A 1 83 ? -15.478 -6.810 33.113 1.00 74.56 83 GLU A N 1
ATOM 678 C CA . GLU A 1 83 ? -14.858 -6.573 34.420 1.00 74.56 83 GLU A CA 1
ATOM 679 C C . GLU A 1 83 ? -15.910 -6.133 35.445 1.00 74.56 83 GLU A C 1
ATOM 681 O O . GLU A 1 83 ? -16.045 -6.776 36.482 1.00 74.56 83 GLU A O 1
ATOM 686 N N . ASN A 1 84 ? -16.782 -5.188 35.073 1.00 64.88 84 ASN A N 1
ATOM 687 C CA . ASN A 1 84 ? -17.943 -4.800 35.883 1.00 64.88 84 ASN A CA 1
ATOM 688 C C . ASN A 1 84 ? -18.942 -5.955 36.120 1.00 64.88 84 ASN A C 1
ATOM 690 O O . ASN A 1 84 ? -19.641 -5.972 37.128 1.00 64.88 84 ASN A O 1
ATOM 694 N N . ILE A 1 85 ? -19.038 -6.923 35.198 1.00 64.38 85 ILE A N 1
ATOM 695 C CA . ILE A 1 85 ? -19.898 -8.116 35.330 1.00 64.38 85 ILE A CA 1
ATOM 696 C C . ILE A 1 85 ? -19.191 -9.256 36.081 1.00 64.38 85 ILE A C 1
ATOM 698 O O . ILE A 1 85 ? -19.854 -10.114 36.660 1.00 64.38 85 ILE A O 1
ATOM 702 N N . ARG A 1 86 ? -17.856 -9.305 36.096 1.00 57.22 86 ARG A N 1
ATOM 703 C CA . ARG A 1 86 ? -17.073 -10.346 36.778 1.00 57.22 86 ARG A CA 1
ATOM 704 C C . ARG A 1 86 ? -17.166 -10.195 38.298 1.00 57.22 86 ARG A C 1
ATOM 706 O O . ARG A 1 86 ? -17.174 -11.201 39.005 1.00 57.22 86 ARG A O 1
ATOM 713 N N . ASP A 1 87 ? -17.417 -8.973 38.760 1.00 55.06 87 ASP A N 1
ATOM 714 C CA . ASP A 1 87 ? -17.921 -8.665 40.103 1.00 55.06 87 ASP A CA 1
ATOM 715 C C . ASP A 1 87 ? -19.418 -9.008 40.286 1.00 55.06 87 ASP A C 1
ATOM 717 O O . ASP A 1 87 ? -20.038 -8.661 41.285 1.00 55.06 87 ASP A O 1
ATOM 721 N N . GLY A 1 88 ? -20.025 -9.772 39.373 1.00 52.59 88 GLY A N 1
ATOM 722 C CA . GLY A 1 88 ? -21.381 -10.330 39.471 1.00 52.59 88 GLY A CA 1
ATOM 723 C C . GLY A 1 88 ? -21.561 -11.355 40.599 1.00 52.59 88 GLY A C 1
ATOM 724 O O . GLY A 1 88 ? -22.689 -11.759 40.894 1.00 52.59 88 GLY A O 1
ATOM 725 N N . SER A 1 89 ? -20.477 -11.731 41.287 1.00 53.22 89 SER A N 1
ATOM 726 C CA . SER A 1 89 ? -20.564 -12.349 42.617 1.00 53.22 89 SER A CA 1
ATOM 727 C C . SER A 1 89 ? -21.100 -11.368 43.672 1.00 53.22 89 SER A C 1
ATOM 729 O O . SER A 1 89 ? -21.838 -11.787 44.562 1.00 53.22 89 SER A O 1
ATOM 731 N N . GLY A 1 90 ? -20.802 -10.073 43.522 1.00 55.00 90 GLY A N 1
ATOM 732 C CA . GLY A 1 90 ? -21.354 -8.957 44.286 1.00 55.00 90 GLY A CA 1
ATOM 733 C C . GLY A 1 90 ? -22.824 -8.734 43.963 1.00 55.00 90 GLY A C 1
ATOM 734 O O . GLY A 1 90 ? -23.638 -8.868 44.855 1.00 55.00 90 GLY A O 1
ATOM 735 N N . VAL A 1 91 ? -23.209 -8.572 42.691 1.00 59.44 91 VAL A N 1
ATOM 736 C CA . VAL A 1 91 ? -24.632 -8.386 42.317 1.00 59.44 91 VAL A CA 1
ATOM 737 C C . VAL A 1 91 ? -25.508 -9.554 42.785 1.00 59.44 91 VAL A C 1
ATOM 739 O O . VAL A 1 91 ? -26.614 -9.346 43.266 1.00 59.44 91 VAL A O 1
ATOM 742 N N . THR A 1 92 ? -25.018 -10.795 42.715 1.00 62.28 92 THR A N 1
ATOM 743 C CA . THR A 1 92 ? -25.771 -11.958 43.218 1.00 62.28 92 THR A CA 1
ATOM 744 C C . THR A 1 92 ? -25.835 -11.993 44.753 1.00 62.28 92 THR A C 1
ATOM 746 O O . THR A 1 92 ? -26.872 -12.367 45.303 1.00 62.28 92 THR A O 1
ATOM 749 N N . ARG A 1 93 ? -24.767 -11.587 45.462 1.00 64.88 93 ARG A N 1
ATOM 750 C CA . ARG A 1 93 ? -24.776 -11.439 46.932 1.00 64.88 93 ARG A CA 1
ATOM 751 C C . ARG A 1 93 ? -25.661 -10.289 47.382 1.00 64.88 93 ARG A C 1
ATOM 753 O O . ARG A 1 93 ? -26.489 -10.512 48.252 1.00 64.88 93 ARG A O 1
ATOM 760 N N . ASP A 1 94 ? -25.544 -9.127 46.761 1.00 72.94 94 ASP A N 1
ATOM 761 C CA . ASP A 1 94 ? -26.331 -7.932 47.042 1.00 72.94 94 ASP A CA 1
ATOM 762 C C . ASP A 1 94 ? -27.808 -8.207 46.772 1.00 72.94 94 ASP A C 1
ATOM 764 O O . ASP A 1 94 ? -28.646 -7.928 47.620 1.00 72.94 94 ASP A O 1
ATOM 768 N N . ASN A 1 95 ? -28.144 -8.879 45.666 1.00 78.00 95 ASN A N 1
ATOM 769 C CA . ASN A 1 95 ? -29.514 -9.319 45.404 1.00 78.00 95 ASN A CA 1
ATOM 770 C C . ASN A 1 95 ? -30.016 -10.302 46.476 1.00 78.00 95 ASN A C 1
ATOM 772 O O . ASN A 1 95 ? -31.164 -10.215 46.905 1.00 78.00 95 ASN A O 1
ATOM 776 N N . MET A 1 96 ? -29.173 -11.224 46.952 1.00 80.50 96 MET A N 1
ATOM 777 C CA . MET A 1 96 ? -29.543 -12.161 48.020 1.00 80.50 96 MET A CA 1
ATOM 778 C C . MET A 1 96 ? -29.692 -11.465 49.384 1.00 80.50 96 MET A C 1
ATOM 780 O O . MET A 1 96 ? -30.578 -11.815 50.165 1.00 80.50 96 MET A O 1
ATOM 784 N N . GLU A 1 97 ? -28.848 -10.481 49.685 1.00 83.00 97 GLU A N 1
ATOM 785 C CA . GLU A 1 97 ? -28.912 -9.658 50.894 1.00 83.00 97 GLU A CA 1
ATOM 786 C C . GLU A 1 97 ? -30.129 -8.726 50.870 1.00 83.00 97 GLU A C 1
ATOM 788 O O . GLU A 1 97 ? -30.825 -8.618 51.883 1.00 83.00 97 GLU A O 1
ATOM 793 N N . LEU A 1 98 ? -30.462 -8.151 49.711 1.00 87.50 98 LEU A N 1
ATOM 794 C CA . LEU A 1 98 ? -31.695 -7.401 49.477 1.00 87.50 98 LEU A CA 1
ATOM 795 C C . LEU A 1 98 ? -32.923 -8.286 49.708 1.00 87.50 98 LEU A C 1
ATOM 797 O O . LEU A 1 98 ? -33.795 -7.893 50.475 1.00 87.50 98 LEU A O 1
ATOM 801 N N . ILE A 1 99 ? -32.964 -9.508 49.163 1.00 86.00 99 ILE A N 1
ATOM 802 C CA . ILE A 1 99 ? -34.071 -10.455 49.402 1.00 86.00 99 ILE A CA 1
ATOM 803 C C . ILE A 1 99 ? -34.205 -10.802 50.891 1.00 86.00 99 ILE A C 1
ATOM 805 O O . ILE A 1 99 ? -35.307 -10.768 51.433 1.00 86.00 99 ILE A O 1
ATOM 809 N N . ARG A 1 100 ? -33.100 -11.096 51.592 1.00 87.50 100 ARG A N 1
ATOM 810 C CA . ARG A 1 100 ? -33.137 -11.370 53.045 1.00 87.50 100 ARG A CA 1
ATOM 811 C C . ARG A 1 100 ? -33.612 -10.166 53.853 1.00 87.50 100 ARG A C 1
ATOM 813 O O . ARG A 1 100 ? -34.227 -10.330 54.903 1.00 87.50 100 ARG A O 1
ATOM 820 N N . THR A 1 101 ? -33.270 -8.966 53.407 1.00 87.38 101 THR A N 1
ATOM 821 C CA . THR A 1 101 ? -33.670 -7.721 54.062 1.00 87.38 101 THR A CA 1
ATOM 822 C C . THR A 1 101 ? -35.151 -7.437 53.824 1.00 87.38 101 THR A C 1
ATOM 824 O O . THR A 1 101 ? -35.857 -7.111 54.775 1.00 87.38 101 THR A O 1
ATOM 827 N N . ILE A 1 102 ? -35.640 -7.660 52.601 1.00 86.81 102 ILE A N 1
ATOM 828 C CA . ILE A 1 102 ? -37.065 -7.608 52.258 1.00 86.81 102 ILE A CA 1
ATOM 829 C C . ILE A 1 102 ? -37.854 -8.598 53.126 1.00 86.81 102 ILE A C 1
ATOM 831 O O . ILE A 1 102 ? -38.769 -8.171 53.817 1.00 86.81 102 ILE A O 1
ATOM 835 N N . ASP A 1 103 ? -37.438 -9.865 53.221 1.00 87.19 103 ASP A N 1
ATOM 836 C CA . ASP A 1 103 ? -38.105 -10.883 54.059 1.00 87.19 103 ASP A CA 1
ATOM 837 C C . ASP A 1 103 ? -38.168 -10.486 55.551 1.00 87.19 103 ASP A C 1
ATOM 839 O O . ASP A 1 103 ? -39.171 -10.702 56.235 1.00 87.19 103 ASP A O 1
ATOM 843 N N . LYS A 1 104 ? -37.117 -9.844 56.081 1.00 89.50 104 LYS A N 1
ATOM 844 C CA . LYS A 1 104 ? -37.136 -9.297 57.450 1.00 89.50 104 LYS A CA 1
ATOM 845 C C . LYS A 1 104 ? -38.152 -8.170 57.605 1.00 89.50 104 LYS A C 1
ATOM 847 O O . LYS A 1 104 ? -38.865 -8.140 58.609 1.00 89.50 104 LYS A O 1
ATOM 852 N N . TYR A 1 105 ? -38.201 -7.245 56.650 1.00 88.81 105 TYR A N 1
ATOM 853 C CA . TYR A 1 105 ? -39.166 -6.150 56.678 1.00 88.81 105 TYR A CA 1
ATOM 854 C C . TYR A 1 105 ? -40.598 -6.655 56.519 1.00 88.81 105 TYR A C 1
ATOM 856 O O . TYR A 1 105 ? -41.476 -6.193 57.243 1.00 88.81 105 TYR A O 1
ATOM 864 N N . GLU A 1 106 ? -40.830 -7.655 55.673 1.00 83.31 106 GLU A N 1
ATOM 865 C CA . GLU A 1 106 ? -42.137 -8.292 55.524 1.00 83.31 106 GLU A CA 1
ATOM 866 C C . GLU A 1 106 ? -42.599 -8.929 56.838 1.00 83.31 106 GLU A C 1
ATOM 868 O O . GLU A 1 106 ? -43.697 -8.650 57.319 1.00 83.31 106 GLU A O 1
ATOM 873 N N . LYS A 1 107 ? -41.735 -9.713 57.491 1.00 84.44 107 LYS A N 1
ATOM 874 C CA . LYS A 1 107 ? -42.034 -10.309 58.804 1.00 84.44 107 LYS A CA 1
ATOM 875 C C . LYS A 1 107 ? -42.313 -9.260 59.877 1.00 84.44 107 LYS A C 1
ATOM 877 O O . LYS A 1 107 ? -43.202 -9.456 60.705 1.00 84.44 107 LYS A O 1
ATOM 882 N N . TYR A 1 108 ? -41.576 -8.151 59.870 1.00 84.38 108 TYR A N 1
ATOM 883 C CA . TYR A 1 108 ? -41.795 -7.047 60.801 1.00 84.38 108 TYR A CA 1
ATOM 884 C C . TYR A 1 108 ? -43.155 -6.372 60.575 1.00 84.38 108 TYR A C 1
ATOM 886 O O . TYR A 1 108 ? -43.907 -6.183 61.529 1.00 84.38 108 TYR A O 1
ATOM 894 N N . LEU A 1 109 ? -43.518 -6.082 59.326 1.00 79.19 109 LEU A N 1
ATOM 895 C CA . LEU A 1 109 ? -44.821 -5.505 58.984 1.00 79.19 109 LEU A CA 1
ATOM 896 C C . LEU A 1 109 ? -45.983 -6.439 59.359 1.00 79.19 109 LEU A C 1
ATOM 898 O O . LEU A 1 109 ? -46.935 -5.989 60.000 1.00 79.19 109 LEU A O 1
ATOM 902 N N . TYR A 1 110 ? -45.856 -7.743 59.085 1.00 78.56 110 TYR A N 1
ATOM 903 C CA . TYR A 1 110 ? -46.813 -8.752 59.553 1.00 78.56 110 TYR A CA 1
ATOM 904 C C . TYR A 1 110 ? -46.936 -8.767 61.082 1.00 78.56 110 TYR A C 1
ATOM 906 O O . TYR A 1 110 ? -48.043 -8.867 61.607 1.00 78.56 110 TYR A O 1
ATOM 914 N N . SER A 1 111 ? -45.825 -8.626 61.813 1.00 78.38 111 SER A N 1
ATOM 915 C CA . SER A 1 111 ? -45.839 -8.598 63.284 1.00 78.38 111 SER A CA 1
ATOM 916 C C . SER A 1 111 ? -46.549 -7.372 63.873 1.00 78.38 111 SER A C 1
ATOM 918 O O . SER A 1 111 ? -47.071 -7.443 64.982 1.00 78.38 111 SER A O 1
ATOM 920 N N . ILE A 1 112 ? -46.611 -6.268 63.122 1.00 81.88 112 ILE A N 1
ATOM 921 C CA . ILE A 1 112 ? -47.335 -5.041 63.492 1.00 81.88 112 ILE A CA 1
ATOM 922 C C . ILE A 1 112 ? -48.816 -5.114 63.062 1.00 81.88 112 ILE A C 1
ATOM 924 O O . ILE A 1 112 ? -49.603 -4.225 63.375 1.00 81.88 112 ILE A O 1
ATOM 928 N N . GLY A 1 113 ? -49.232 -6.198 62.397 1.00 73.38 113 GLY A N 1
ATOM 929 C CA . GLY A 1 113 ? -50.607 -6.395 61.933 1.00 73.38 113 GLY A CA 1
ATOM 930 C C . GLY A 1 113 ? -50.942 -5.615 60.660 1.00 73.38 113 GLY A C 1
ATOM 931 O O . GLY A 1 113 ? -52.118 -5.428 60.352 1.00 73.38 113 GLY A O 1
ATOM 932 N N . VAL A 1 114 ? -49.925 -5.152 59.926 1.00 71.50 114 VAL A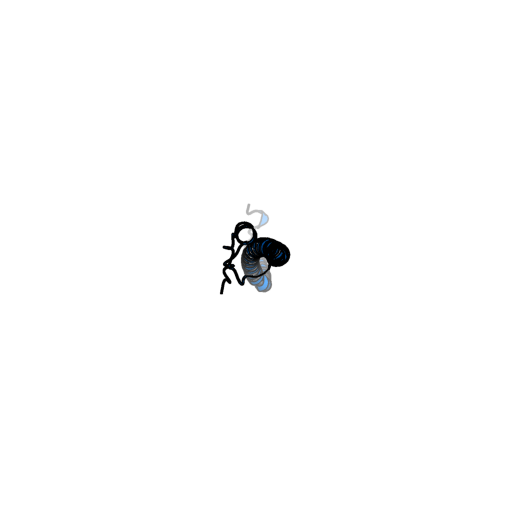 N 1
ATOM 933 C CA . VAL A 1 114 ? -50.093 -4.487 58.631 1.00 71.50 114 VAL A CA 1
ATOM 934 C C . VAL A 1 114 ? -50.016 -5.547 57.538 1.00 71.50 114 VAL A C 1
ATOM 936 O O . VAL A 1 114 ? -48.957 -6.122 57.290 1.00 71.50 114 VAL A O 1
ATOM 939 N N . ASP A 1 115 ? -51.148 -5.813 56.889 1.00 67.19 115 ASP A N 1
ATOM 940 C CA . ASP A 1 115 ? -51.219 -6.764 55.783 1.00 67.19 115 ASP A CA 1
ATOM 941 C C . ASP A 1 115 ? -50.622 -6.133 54.515 1.00 67.19 115 ASP A C 1
ATOM 943 O O . ASP A 1 115 ? -51.163 -5.173 53.953 1.00 67.19 115 ASP A O 1
ATOM 947 N N . ILE A 1 116 ? -49.477 -6.666 54.086 1.00 62.34 116 ILE A N 1
ATOM 948 C CA . ILE A 1 116 ? -48.676 -6.167 52.956 1.00 62.34 116 ILE A CA 1
ATOM 949 C C . ILE A 1 116 ? -49.461 -6.213 51.640 1.00 62.34 116 ILE A C 1
ATOM 951 O O . ILE A 1 116 ? -49.253 -5.365 50.778 1.00 62.34 116 ILE A O 1
ATOM 955 N N . ASN A 1 117 ? -50.433 -7.121 51.508 1.00 65.88 117 ASN A N 1
ATOM 956 C CA . ASN A 1 117 ? -51.303 -7.199 50.330 1.00 65.88 117 ASN A CA 1
ATOM 957 C C . ASN A 1 117 ? -52.3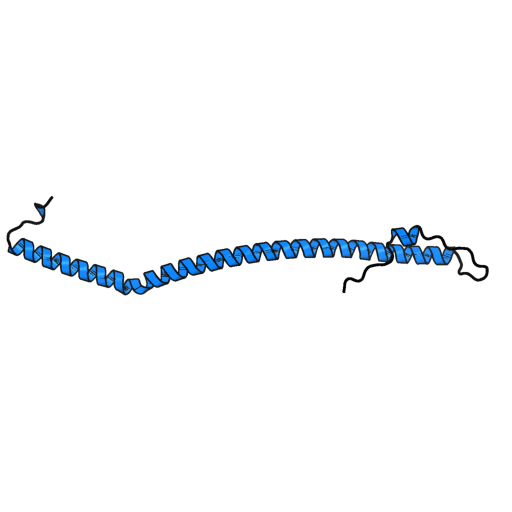49 -6.068 50.249 1.00 65.88 117 ASN A C 1
ATOM 959 O O . ASN A 1 117 ? -53.047 -5.955 49.240 1.00 65.88 117 ASN A O 1
ATOM 963 N N . SER A 1 118 ? -52.481 -5.239 51.292 1.00 59.59 118 SER A N 1
ATOM 964 C CA . SER A 1 118 ? -53.386 -4.079 51.304 1.00 59.59 118 SER A CA 1
ATOM 965 C C . SER A 1 118 ? -52.698 -2.755 50.951 1.00 59.59 118 SER A C 1
ATOM 967 O O . SER A 1 118 ? -53.381 -1.768 50.676 1.00 59.59 118 SER A O 1
ATOM 969 N N . ILE A 1 119 ? -51.360 -2.733 50.921 1.00 61.16 119 ILE A N 1
ATOM 970 C CA . ILE A 1 119 ? -50.570 -1.563 50.535 1.00 61.16 119 ILE A CA 1
ATOM 971 C C . ILE A 1 119 ? -50.476 -1.564 49.005 1.00 61.16 119 ILE A C 1
ATOM 973 O O . ILE A 1 119 ? -49.617 -2.220 48.420 1.00 61.16 119 ILE A O 1
ATOM 977 N N . LYS A 1 120 ? -51.429 -0.886 48.363 1.00 48.88 120 LYS A N 1
ATOM 978 C CA . LYS A 1 120 ? -51.418 -0.581 46.926 1.00 48.88 120 LYS A CA 1
ATOM 979 C C . LYS A 1 120 ? -50.742 0.750 46.643 1.00 48.88 120 LYS A C 1
ATOM 981 O O . LYS A 1 120 ? -50.971 1.692 47.433 1.00 48.88 120 LYS A O 1
#

Foldseek 3Di:
DPPPDPDALVNLVPDDDDDDPPDDDPVVVVVVSVVVSVVRVVVVVVVVVVVVVVVVVVVVVVVVVVVVVVVVVVVVVVVVVVVVCVCVVVVVVVVVVVVVVVVVVCVVCVVVVNDPVPPD